Protein AF-A0A9D8PAI5-F1 (afdb_monomer_lite)

Sequence (122 aa):
MHFKNISRNNPIKYPAVERLFEKIIMRAIDINQHMIAELGRGDERVRGYEDTFYILSQFGAYSKEFAKQITPSAGLRNRLVHEYNNTRQDVIYKSVSEAMIHYVKYCDSILKFIDEYRITDV

Secondary structure (DSSP, 8-state):
--THHHHTT-TTHHHHHHHHHHHHHHHHHHHHHHHHHHHS-S-----SHHHHHHHHHHTTSS-HHHHHHHTHHHHHHHHHHHHGGGT-HHHHHHHHHHHHHHHHHHHHHHHHHHHHHHHHT-

Radius of gyration: 16.21 Å; chains: 1; bounding box: 48×26×44 Å

Structure (mmCIF, N/CA/C/O backbone):
data_AF-A0A9D8PAI5-F1
#
_entry.id   AF-A0A9D8PAI5-F1
#
loop_
_atom_site.group_PDB
_atom_site.id
_atom_site.type_symbol
_atom_site.label_atom_id
_atom_site.label_alt_id
_atom_site.label_comp_id
_atom_site.label_asym_id
_atom_site.label_entity_id
_atom_site.label_seq_id
_atom_site.pdbx_PDB_ins_code
_atom_site.Cartn_x
_atom_site.Cartn_y
_atom_site.Cartn_z
_atom_site.occupancy
_atom_site.B_iso_or_equiv
_atom_site.auth_seq_id
_atom_site.auth_comp_id
_atom_site.auth_asym_id
_atom_site.auth_atom_id
_atom_site.pdbx_PDB_model_num
ATOM 1 N N . MET A 1 1 ? -1.901 -13.818 -16.950 1.00 46.81 1 MET A N 1
ATOM 2 C CA . MET A 1 1 ? -1.273 -13.004 -18.018 1.00 46.81 1 MET A CA 1
ATOM 3 C C . MET A 1 1 ? 0.123 -12.606 -17.547 1.00 46.81 1 MET A C 1
ATOM 5 O O . MET A 1 1 ? 0.220 -11.931 -16.535 1.00 46.81 1 MET A O 1
ATOM 9 N N . HIS A 1 2 ? 1.202 -13.090 -18.173 1.00 55.19 2 HIS A N 1
ATOM 10 C CA . HIS A 1 2 ? 2.564 -12.834 -17.681 1.00 55.19 2 HIS A CA 1
ATOM 11 C C . HIS A 1 2 ? 3.051 -11.479 -18.215 1.00 55.19 2 HIS A C 1
ATOM 13 O O . HIS A 1 2 ? 3.256 -11.335 -19.420 1.00 55.19 2 HIS A O 1
ATOM 19 N N . PHE A 1 3 ? 3.199 -10.485 -17.333 1.00 56.38 3 PHE A N 1
ATOM 20 C CA . PHE A 1 3 ? 3.535 -9.094 -17.670 1.00 56.38 3 PHE A CA 1
ATOM 21 C C . PHE A 1 3 ? 4.753 -8.977 -18.608 1.00 56.38 3 PHE A C 1
ATOM 23 O O . PHE A 1 3 ? 4.730 -8.206 -19.565 1.00 56.38 3 PHE A O 1
ATOM 30 N N . LYS A 1 4 ? 5.729 -9.879 -18.437 1.00 54.47 4 LYS A N 1
ATOM 31 C CA . LYS A 1 4 ? 6.898 -10.096 -19.306 1.00 54.47 4 LYS A CA 1
ATOM 32 C C . LYS A 1 4 ? 6.582 -10.152 -20.810 1.00 54.47 4 LYS A C 1
ATOM 34 O O . LYS A 1 4 ? 7.406 -9.715 -21.602 1.00 54.47 4 LYS A O 1
ATOM 39 N N . ASN A 1 5 ? 5.429 -10.686 -21.219 1.00 54.94 5 ASN A N 1
ATOM 40 C CA . ASN A 1 5 ? 5.065 -10.821 -22.638 1.00 54.94 5 ASN A CA 1
ATOM 41 C C . ASN A 1 5 ? 4.504 -9.525 -23.244 1.00 54.94 5 ASN A C 1
ATOM 43 O O . ASN A 1 5 ? 4.504 -9.375 -24.462 1.00 54.94 5 ASN A O 1
ATOM 47 N N . ILE A 1 6 ? 4.026 -8.589 -22.419 1.00 58.16 6 ILE A N 1
ATOM 48 C CA . ILE A 1 6 ? 3.428 -7.327 -22.878 1.00 58.16 6 ILE A CA 1
ATOM 49 C C . ILE A 1 6 ? 4.506 -6.252 -23.061 1.00 58.16 6 ILE A C 1
ATOM 51 O O . ILE A 1 6 ? 4.401 -5.424 -23.963 1.00 58.16 6 ILE A O 1
ATOM 55 N N . SER A 1 7 ? 5.539 -6.274 -22.224 1.00 53.56 7 SER A N 1
ATOM 56 C CA . SER A 1 7 ? 6.497 -5.180 -22.028 1.00 53.56 7 SER A CA 1
ATOM 57 C C . SER A 1 7 ? 7.883 -5.408 -22.642 1.00 53.56 7 SER A C 1
ATOM 59 O O . SER A 1 7 ? 8.624 -4.440 -22.816 1.00 53.56 7 SER A O 1
ATOM 61 N N . ARG A 1 8 ? 8.246 -6.647 -23.010 1.00 56.62 8 ARG A N 1
ATOM 62 C CA . ARG A 1 8 ? 9.567 -6.960 -23.586 1.00 56.62 8 ARG A CA 1
ATOM 63 C C . ARG A 1 8 ? 9.826 -6.114 -24.841 1.00 56.62 8 ARG A C 1
ATOM 65 O O . ARG A 1 8 ? 9.080 -6.208 -25.811 1.00 56.62 8 ARG A O 1
ATOM 72 N N . ASN A 1 9 ? 10.890 -5.311 -24.814 1.00 56.75 9 ASN A N 1
ATOM 73 C CA . ASN A 1 9 ? 11.364 -4.471 -25.923 1.00 56.75 9 ASN A CA 1
ATOM 74 C C . ASN A 1 9 ? 10.349 -3.451 -26.483 1.00 56.75 9 ASN A C 1
ATOM 76 O O . ASN A 1 9 ? 10.492 -3.029 -27.629 1.00 56.75 9 ASN A O 1
ATOM 80 N N . ASN A 1 10 ? 9.337 -3.026 -25.710 1.00 64.19 10 ASN A N 1
ATOM 81 C CA . ASN A 1 10 ? 8.408 -1.983 -26.156 1.00 64.19 10 ASN A CA 1
ATOM 82 C C . ASN A 1 10 ? 8.668 -0.647 -25.424 1.00 64.19 10 ASN A C 1
ATOM 84 O O . ASN A 1 10 ? 8.388 -0.562 -24.225 1.00 64.19 10 ASN A O 1
ATOM 88 N N . PRO A 1 11 ? 9.132 0.406 -26.129 1.00 65.62 11 PRO A N 1
ATOM 89 C CA . PRO A 1 11 ? 9.537 1.676 -25.514 1.00 65.62 11 PRO A CA 1
ATOM 90 C C . PRO A 1 11 ? 8.376 2.474 -24.898 1.00 65.62 11 PRO A C 1
ATOM 92 O O . PRO A 1 11 ? 8.615 3.436 -24.180 1.00 65.62 11 PRO A O 1
ATOM 95 N N . ILE A 1 12 ? 7.122 2.084 -25.155 1.00 73.56 12 ILE A N 1
ATOM 96 C CA . ILE A 1 12 ? 5.921 2.778 -24.668 1.00 73.56 12 ILE A CA 1
ATOM 97 C C . ILE A 1 12 ? 5.275 2.011 -23.511 1.00 73.56 12 ILE A C 1
ATOM 99 O O . ILE A 1 12 ? 4.894 2.595 -22.499 1.00 73.56 12 ILE A O 1
ATOM 103 N N . LYS A 1 13 ? 5.140 0.686 -23.643 1.00 73.62 13 LYS A N 1
ATOM 104 C CA . LYS A 1 13 ? 4.351 -0.125 -22.700 1.00 73.62 13 LYS A CA 1
ATOM 105 C C . LYS A 1 13 ? 4.978 -0.214 -21.313 1.00 73.62 13 LYS A C 1
ATOM 107 O O . LYS A 1 13 ? 4.253 -0.249 -20.326 1.00 73.62 13 LYS A O 1
ATOM 112 N N . TYR A 1 14 ? 6.303 -0.264 -21.240 1.00 72.19 14 TYR A N 1
ATOM 113 C CA . TYR A 1 14 ? 7.007 -0.395 -19.972 1.00 72.19 14 TYR A CA 1
ATOM 114 C C . TYR A 1 14 ? 6.905 0.887 -19.113 1.00 72.19 14 TYR A C 1
ATOM 116 O O . TYR A 1 14 ? 6.344 0.794 -18.018 1.00 72.19 14 TYR A O 1
ATOM 124 N N . PRO A 1 15 ? 7.268 2.089 -19.617 1.00 75.06 15 PRO A N 1
ATOM 125 C CA . PRO A 1 15 ? 7.074 3.338 -18.870 1.00 75.06 15 PRO A CA 1
ATOM 126 C C . PRO A 1 15 ? 5.608 3.620 -18.527 1.00 75.06 15 PRO A C 1
ATOM 128 O O . PRO A 1 15 ? 5.302 4.166 -17.468 1.00 75.06 15 PRO A O 1
ATOM 131 N N . ALA A 1 16 ? 4.676 3.229 -19.406 1.00 81.25 16 ALA A N 1
ATOM 132 C CA . ALA A 1 16 ? 3.251 3.369 -19.131 1.00 81.25 16 ALA A CA 1
ATOM 133 C C . ALA A 1 16 ? 2.834 2.572 -17.889 1.00 81.25 16 ALA A C 1
ATOM 135 O O . ALA A 1 16 ? 2.084 3.082 -17.060 1.00 81.25 16 ALA A O 1
ATOM 136 N N . VAL A 1 17 ? 3.333 1.345 -17.729 1.00 78.56 17 VAL A N 1
ATOM 137 C CA . VAL A 1 17 ? 2.998 0.521 -16.564 1.00 78.56 17 VAL A CA 1
ATOM 138 C C . VAL A 1 17 ? 3.649 1.059 -15.303 1.00 78.56 17 VAL A C 1
ATOM 140 O O . VAL A 1 17 ? 2.966 1.141 -14.289 1.00 78.56 17 VAL A O 1
ATOM 143 N N . GLU A 1 18 ? 4.912 1.484 -15.355 1.00 77.31 18 GLU A N 1
ATOM 144 C CA . GLU A 1 18 ? 5.556 2.140 -14.210 1.00 77.31 18 GLU A CA 1
ATOM 145 C C . GLU A 1 18 ? 4.748 3.357 -13.750 1.00 77.31 18 GLU A C 1
ATOM 147 O O . GLU A 1 18 ? 4.434 3.489 -12.567 1.00 77.31 18 GLU A O 1
ATOM 152 N N . ARG A 1 19 ? 4.313 4.200 -14.695 1.00 83.12 19 ARG A N 1
ATOM 153 C CA . ARG A 1 19 ? 3.509 5.386 -14.392 1.00 83.12 19 ARG A CA 1
ATOM 154 C C . ARG A 1 19 ? 2.126 5.045 -13.843 1.00 83.12 19 ARG A C 1
ATOM 156 O O . ARG A 1 19 ? 1.631 5.742 -12.959 1.00 83.12 19 ARG A O 1
ATOM 163 N N . LEU A 1 20 ? 1.474 4.011 -14.370 1.00 85.50 20 LEU A N 1
ATOM 164 C CA . LEU A 1 20 ? 0.195 3.533 -13.839 1.00 85.50 20 LEU A CA 1
ATOM 165 C C . LEU A 1 20 ? 0.365 2.977 -12.425 1.00 85.50 20 LEU A C 1
ATOM 167 O O . LEU A 1 20 ? -0.456 3.263 -11.559 1.00 85.50 20 LEU A O 1
ATOM 171 N N . PHE A 1 21 ? 1.446 2.242 -12.180 1.00 84.06 21 PHE A N 1
ATOM 172 C CA . PHE A 1 21 ? 1.728 1.653 -10.882 1.00 84.06 21 PHE A CA 1
ATOM 173 C C . PHE A 1 21 ? 2.033 2.721 -9.826 1.00 84.06 21 PHE A C 1
ATOM 175 O O . PHE A 1 21 ? 1.456 2.698 -8.742 1.00 84.06 21 PHE A O 1
ATOM 182 N N . GLU A 1 22 ? 2.839 3.728 -10.175 1.00 85.44 22 GLU A N 1
ATOM 183 C CA . GLU A 1 22 ? 3.059 4.913 -9.340 1.00 85.44 22 GLU A CA 1
ATOM 184 C C . GLU A 1 22 ? 1.732 5.597 -8.978 1.00 85.44 22 GLU A C 1
ATOM 186 O O . GLU A 1 22 ? 1.501 5.917 -7.813 1.00 85.44 22 GLU A O 1
ATOM 191 N N . LYS A 1 23 ? 0.830 5.780 -9.953 1.00 90.06 23 LYS A N 1
ATOM 192 C CA . LYS A 1 23 ? -0.490 6.372 -9.700 1.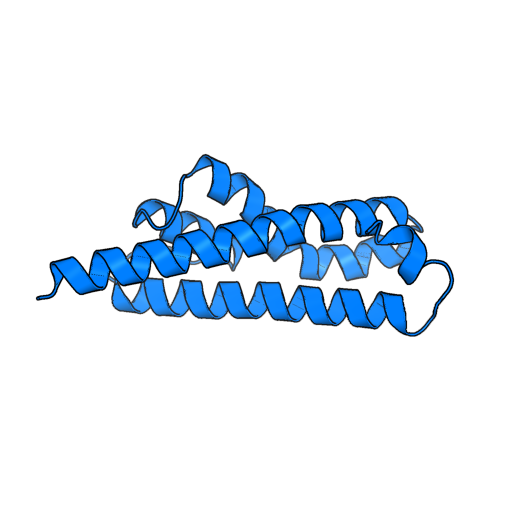00 90.06 23 LYS A CA 1
ATOM 193 C C . LYS A 1 23 ? -1.327 5.536 -8.733 1.00 90.06 23 LYS A C 1
ATOM 195 O O . LYS A 1 23 ? -1.958 6.116 -7.858 1.00 90.06 23 LYS A O 1
ATOM 200 N N . ILE A 1 24 ? -1.337 4.209 -8.875 1.00 91.81 24 ILE A N 1
ATOM 201 C CA . ILE A 1 24 ? -2.067 3.307 -7.968 1.00 91.81 24 ILE A CA 1
ATOM 202 C C . ILE A 1 24 ? -1.546 3.463 -6.535 1.00 91.81 24 ILE A C 1
ATOM 204 O O . ILE A 1 24 ? -2.339 3.689 -5.623 1.00 91.81 24 ILE A O 1
ATOM 208 N N . ILE A 1 25 ? -0.221 3.426 -6.355 1.00 90.62 25 ILE A N 1
ATOM 209 C CA . ILE A 1 25 ? 0.419 3.600 -5.045 1.00 90.62 25 ILE A CA 1
ATOM 210 C C . ILE A 1 25 ? 0.040 4.951 -4.428 1.00 90.62 25 ILE A C 1
ATOM 212 O O . ILE A 1 25 ? -0.382 5.006 -3.276 1.00 90.62 25 ILE A O 1
ATOM 216 N N . MET A 1 26 ? 0.153 6.040 -5.197 1.00 92.06 26 MET A N 1
ATOM 217 C CA . MET A 1 26 ? -0.186 7.379 -4.709 1.00 92.06 26 MET A CA 1
ATOM 218 C C . MET A 1 26 ? -1.654 7.487 -4.295 1.00 92.06 26 MET A C 1
ATOM 220 O O . MET A 1 26 ? -1.944 8.069 -3.258 1.00 92.06 26 MET A O 1
ATOM 224 N N . ARG A 1 27 ? -2.579 6.880 -5.048 1.00 95.69 27 ARG A N 1
ATOM 225 C CA . ARG A 1 27 ? -4.000 6.889 -4.675 1.00 95.69 27 ARG A CA 1
ATOM 226 C C . ARG A 1 27 ? -4.291 6.103 -3.409 1.00 95.69 27 ARG A C 1
ATOM 228 O O . ARG A 1 27 ? -5.098 6.562 -2.612 1.00 95.69 27 ARG A O 1
ATOM 235 N N . ALA A 1 28 ? -3.629 4.972 -3.192 1.00 96.06 28 ALA A N 1
ATOM 236 C CA . ALA A 1 28 ? -3.760 4.260 -1.927 1.00 96.06 28 ALA A CA 1
ATOM 237 C C . ALA A 1 28 ? -3.220 5.086 -0.752 1.0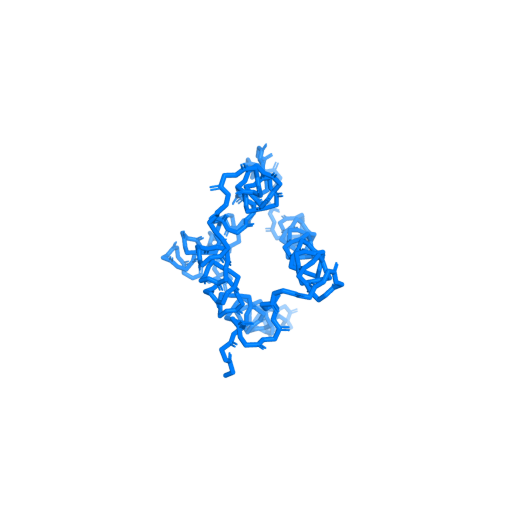0 96.06 28 ALA A C 1
ATOM 239 O O . ALA A 1 28 ? -3.848 5.126 0.297 1.00 96.06 28 ALA A O 1
ATOM 240 N N . ILE A 1 29 ? -2.107 5.803 -0.930 1.00 95.38 29 ILE A N 1
ATOM 241 C CA . ILE A 1 29 ? -1.583 6.713 0.099 1.00 95.38 29 ILE A CA 1
ATOM 242 C C . ILE A 1 29 ? -2.586 7.835 0.398 1.00 95.38 29 ILE A C 1
ATOM 244 O O . ILE A 1 29 ? -2.858 8.079 1.571 1.00 95.38 29 ILE A O 1
ATOM 248 N N . ASP A 1 30 ? -3.159 8.472 -0.629 1.00 96.06 30 ASP A N 1
ATOM 249 C CA . ASP A 1 30 ? -4.181 9.517 -0.463 1.00 96.06 30 ASP A CA 1
ATOM 250 C C . ASP A 1 30 ? -5.387 8.985 0.341 1.00 96.06 30 ASP A C 1
ATOM 252 O O . ASP A 1 30 ? -5.840 9.626 1.290 1.00 96.06 30 ASP A O 1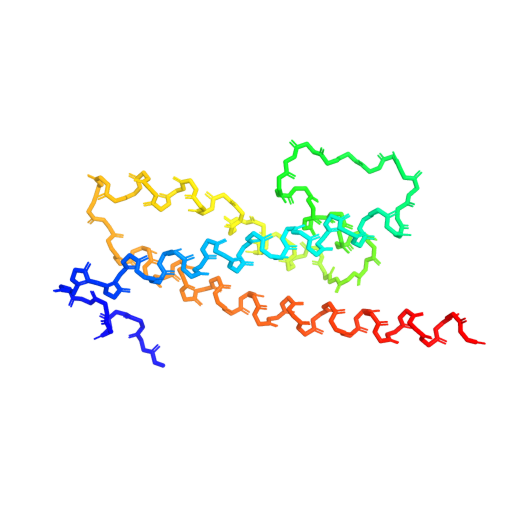
ATOM 256 N N . ILE A 1 31 ? -5.877 7.785 -0.004 1.00 97.12 31 ILE A N 1
ATOM 257 C CA . ILE A 1 31 ? -6.973 7.108 0.710 1.00 97.12 31 ILE A CA 1
ATOM 258 C C . ILE A 1 31 ? -6.583 6.848 2.165 1.00 97.12 31 ILE A C 1
ATOM 260 O O . ILE A 1 31 ? -7.342 7.196 3.068 1.00 97.12 31 ILE A O 1
ATOM 264 N N . ASN A 1 32 ? -5.396 6.285 2.407 1.00 96.75 32 ASN A N 1
ATOM 265 C CA . ASN A 1 32 ? -4.926 5.996 3.757 1.00 96.75 32 ASN A CA 1
ATOM 266 C C . ASN A 1 32 ? -4.849 7.27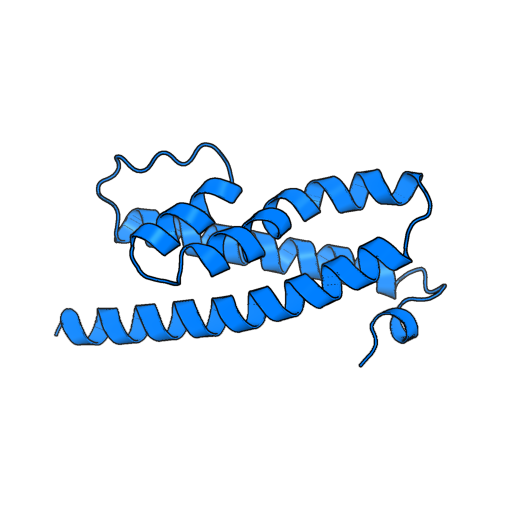1 4.597 1.00 96.75 32 ASN A C 1
ATOM 268 O O . ASN A 1 32 ? -5.304 7.278 5.732 1.00 96.75 32 ASN A O 1
ATOM 272 N N . GLN A 1 33 ? -4.283 8.350 4.052 1.00 95.75 33 GLN A N 1
ATOM 273 C CA . GLN A 1 33 ? -4.165 9.626 4.756 1.00 95.75 33 GLN A CA 1
ATOM 274 C C . GLN A 1 33 ? -5.530 10.210 5.102 1.00 95.75 33 GLN A C 1
ATOM 276 O O . GLN A 1 33 ? -5.717 10.671 6.225 1.00 95.75 33 GLN A O 1
ATOM 281 N N . HIS A 1 34 ? -6.482 10.158 4.169 1.00 95.44 34 HIS A N 1
ATOM 282 C CA . HIS A 1 34 ? -7.836 10.623 4.433 1.00 95.44 34 HIS A CA 1
ATOM 283 C C . HIS A 1 34 ? -8.505 9.794 5.534 1.00 95.44 34 HIS A C 1
ATOM 285 O O . HIS A 1 34 ? -8.967 10.357 6.516 1.00 95.44 34 HIS A O 1
ATOM 291 N N . MET A 1 35 ? -8.465 8.463 5.438 1.00 95.06 35 MET A N 1
ATOM 292 C CA . MET A 1 35 ? -9.004 7.580 6.477 1.00 95.06 35 MET A CA 1
ATOM 293 C C . MET A 1 35 ? -8.340 7.807 7.839 1.00 95.06 35 MET A C 1
ATOM 295 O O . MET A 1 35 ? -9.018 7.775 8.857 1.00 95.06 35 MET A O 1
ATOM 299 N N . ILE A 1 36 ? -7.028 8.059 7.878 1.00 95.69 36 ILE A N 1
ATOM 300 C CA . ILE A 1 36 ? -6.324 8.366 9.127 1.00 95.69 36 ILE A CA 1
ATOM 301 C C . ILE A 1 36 ? -6.798 9.684 9.728 1.00 95.69 36 ILE A C 1
ATOM 303 O O . ILE A 1 36 ? -6.970 9.758 10.939 1.00 95.69 36 ILE A O 1
ATOM 307 N N . ALA A 1 37 ? -7.037 10.703 8.904 1.00 94.12 37 ALA A N 1
ATOM 308 C CA . ALA A 1 37 ? -7.564 11.976 9.378 1.00 94.12 37 ALA A CA 1
ATOM 309 C C . ALA A 1 37 ? -8.990 11.851 9.944 1.00 94.12 37 ALA A C 1
ATOM 311 O O . ALA A 1 37 ? -9.305 12.531 10.914 1.00 94.12 37 ALA A O 1
ATOM 312 N N . GLU A 1 38 ? -9.826 10.983 9.366 1.00 92.62 38 GLU A N 1
ATOM 313 C CA . GLU A 1 38 ? -11.214 10.778 9.810 1.00 92.62 38 GLU A CA 1
ATOM 314 C C . GLU A 1 38 ? -11.328 9.867 11.045 1.00 92.62 38 GLU A C 1
ATOM 316 O O . GLU A 1 38 ? -12.141 10.115 11.930 1.00 92.62 38 GLU A O 1
ATOM 321 N N . LEU A 1 39 ? -10.530 8.797 11.109 1.00 91.12 39 LEU A N 1
ATOM 322 C CA . LEU A 1 39 ? -10.635 7.759 12.148 1.00 91.12 39 LEU A CA 1
ATOM 323 C C . LEU A 1 39 ? -9.688 7.988 13.330 1.00 91.12 39 LEU A C 1
ATOM 325 O O . LEU A 1 39 ? -9.885 7.427 14.412 1.00 91.12 39 LEU A O 1
ATOM 329 N N . GLY A 1 40 ? -8.610 8.732 13.096 1.00 89.81 40 GLY A N 1
ATOM 330 C CA . GLY A 1 40 ? -7.534 8.922 14.050 1.00 89.81 40 GLY A CA 1
ATOM 331 C C . GLY A 1 40 ? -7.854 9.929 15.147 1.00 89.81 40 GLY A C 1
ATOM 332 O O . GLY A 1 40 ? -8.842 10.662 15.110 1.00 89.81 40 GLY A O 1
ATOM 333 N N . ARG A 1 41 ? -6.977 9.984 16.150 1.00 88.75 41 ARG A N 1
ATOM 334 C CA . ARG A 1 41 ? -7.053 10.968 17.247 1.00 88.75 41 ARG A CA 1
ATOM 335 C C . ARG A 1 41 ? -6.105 12.150 17.048 1.00 88.75 41 ARG A C 1
ATOM 337 O O . ARG A 1 41 ? -6.091 13.062 17.875 1.00 88.75 41 ARG A O 1
ATOM 344 N N . GLY A 1 42 ? -5.325 12.140 15.966 1.00 85.50 42 GLY A N 1
ATOM 345 C CA . GLY A 1 42 ? -4.344 13.169 15.631 1.00 85.50 42 GLY A CA 1
ATOM 346 C C . GLY A 1 42 ? -2.970 12.944 16.269 1.00 85.50 42 GLY A C 1
ATOM 347 O O . GLY A 1 42 ? -2.093 13.798 16.136 1.00 85.50 42 GLY A O 1
ATOM 348 N N . ASP A 1 43 ? -2.762 11.820 16.958 1.00 89.69 43 ASP A N 1
ATOM 349 C CA . ASP A 1 43 ? -1.480 11.414 17.543 1.00 89.69 43 ASP A CA 1
ATOM 350 C C . ASP A 1 43 ? -0.740 10.357 16.699 1.00 89.69 43 ASP A C 1
ATOM 352 O O . ASP A 1 43 ? 0.402 9.988 17.008 1.00 89.69 43 ASP A O 1
ATOM 356 N N . GLU A 1 44 ? -1.348 9.911 15.596 1.00 92.69 44 GLU A N 1
ATOM 357 C CA . GLU A 1 44 ? -0.757 8.983 14.644 1.00 92.69 44 GLU A CA 1
ATOM 358 C C . GLU A 1 44 ? 0.511 9.575 14.010 1.00 92.69 44 GLU A C 1
ATOM 360 O O . GLU A 1 44 ? 0.520 10.624 13.363 1.00 92.69 44 GLU A O 1
ATOM 365 N N . ARG A 1 45 ? 1.633 8.868 14.165 1.00 88.38 45 ARG A N 1
ATOM 366 C CA . ARG A 1 45 ? 2.936 9.329 13.673 1.00 88.38 45 ARG A CA 1
ATOM 367 C C . ARG A 1 45 ? 3.148 8.945 12.210 1.00 88.38 45 ARG A C 1
ATOM 369 O O . ARG A 1 45 ? 3.822 7.960 11.929 1.00 88.38 45 ARG A O 1
ATOM 376 N N . VAL A 1 46 ? 2.638 9.759 11.290 1.00 89.12 46 VAL A N 1
ATOM 377 C CA . VAL A 1 46 ? 2.927 9.636 9.850 1.00 89.12 46 VAL A CA 1
ATOM 378 C C . VAL A 1 46 ? 4.227 10.380 9.523 1.00 89.12 46 VAL A C 1
ATOM 380 O O . VAL A 1 46 ? 4.242 11.604 9.416 1.00 89.12 46 VAL A O 1
ATOM 383 N N . ARG A 1 47 ? 5.344 9.658 9.385 1.00 89.06 47 ARG A N 1
ATOM 384 C CA . ARG A 1 47 ? 6.662 10.217 9.011 1.00 89.06 47 ARG A CA 1
ATOM 385 C C . ARG A 1 47 ? 6.982 10.002 7.534 1.00 89.06 47 ARG A C 1
ATOM 387 O O . ARG A 1 47 ? 7.775 10.746 6.963 1.00 89.06 47 ARG A O 1
ATOM 394 N N . GLY A 1 48 ? 6.363 9.001 6.919 1.00 89.88 48 GLY A N 1
ATOM 395 C CA . GLY A 1 48 ? 6.450 8.720 5.496 1.00 89.88 48 GLY A CA 1
ATOM 396 C C . GLY A 1 48 ? 5.236 7.956 4.979 1.00 89.88 48 GLY A C 1
ATOM 397 O O . GLY A 1 48 ? 4.350 7.553 5.729 1.00 89.88 48 GLY A O 1
ATOM 398 N N . TYR A 1 49 ? 5.206 7.733 3.666 1.00 91.75 49 TYR A N 1
ATOM 399 C CA . TYR A 1 49 ? 4.101 7.033 3.007 1.00 91.75 49 TYR A CA 1
ATOM 400 C C . TYR A 1 49 ? 3.905 5.600 3.508 1.00 91.75 49 TYR A C 1
ATOM 402 O O . TYR A 1 49 ? 2.774 5.131 3.597 1.00 91.75 49 TYR A O 1
ATOM 410 N N . GLU A 1 50 ? 4.992 4.928 3.882 1.00 92.44 50 GLU A N 1
ATOM 411 C CA . GLU A 1 50 ? 4.963 3.577 4.443 1.00 92.44 50 GLU A CA 1
ATOM 412 C C . GLU A 1 50 ? 4.152 3.492 5.743 1.00 92.44 50 GLU A C 1
ATOM 414 O O . GLU A 1 50 ? 3.411 2.527 5.939 1.00 92.44 50 GLU A O 1
ATOM 419 N N . ASP A 1 51 ? 4.227 4.522 6.592 1.00 94.88 51 ASP A N 1
ATOM 420 C CA . ASP A 1 51 ? 3.529 4.547 7.881 1.00 94.88 51 ASP A CA 1
ATOM 421 C C . ASP A 1 51 ? 2.012 4.499 7.700 1.00 94.88 51 ASP A C 1
ATOM 423 O O . ASP A 1 51 ? 1.313 3.867 8.491 1.00 94.88 51 ASP A O 1
ATOM 427 N N . THR A 1 52 ? 1.500 5.095 6.617 1.00 96.31 52 THR A N 1
ATOM 428 C CA . THR A 1 52 ? 0.057 5.144 6.341 1.00 96.31 52 THR A CA 1
ATOM 429 C C . THR A 1 52 ? -0.554 3.744 6.220 1.00 96.31 52 THR A C 1
ATOM 431 O O . THR A 1 52 ? -1.656 3.503 6.709 1.00 96.31 52 THR A O 1
ATOM 434 N N . PHE A 1 53 ? 0.186 2.785 5.652 1.00 96.88 53 PHE A N 1
ATOM 435 C CA . PHE A 1 53 ? -0.283 1.408 5.517 1.00 96.88 53 PHE A CA 1
ATOM 436 C C . PHE A 1 53 ? -0.292 0.664 6.852 1.00 96.88 53 PHE A C 1
ATOM 438 O O . PHE A 1 53 ? -1.186 -0.151 7.092 1.00 96.88 53 PHE A O 1
ATOM 445 N N . TYR A 1 54 ? 0.686 0.927 7.721 1.00 97.44 54 TYR A N 1
ATOM 446 C CA . TYR A 1 54 ? 0.737 0.317 9.048 1.00 97.44 54 TYR A CA 1
ATOM 447 C C . TYR A 1 54 ? -0.349 0.868 9.967 1.00 97.44 54 TYR A C 1
ATOM 449 O O . TYR A 1 54 ? -0.984 0.084 10.669 1.00 97.44 54 TYR A O 1
ATOM 457 N N . ILE A 1 55 ? -0.603 2.177 9.924 1.00 97.12 55 ILE A N 1
ATOM 458 C CA . ILE A 1 55 ? -1.635 2.820 10.744 1.00 97.12 55 ILE A CA 1
ATOM 459 C C . ILE A 1 55 ? -3.024 2.290 10.377 1.00 97.12 55 ILE A C 1
ATOM 461 O O . ILE A 1 55 ? -3.769 1.881 11.262 1.00 97.12 55 ILE A O 1
ATOM 465 N N . LEU A 1 56 ? -3.352 2.162 9.087 1.00 96.81 56 LEU A N 1
ATOM 466 C CA . LEU A 1 56 ? -4.623 1.547 8.684 1.00 96.81 56 LEU A CA 1
ATOM 467 C C . LEU A 1 56 ? -4.802 0.113 9.199 1.00 96.81 56 LEU A C 1
ATOM 469 O O . LEU A 1 56 ? -5.910 -0.295 9.544 1.00 96.81 56 LEU A O 1
ATOM 473 N N . SER A 1 57 ? -3.717 -0.656 9.302 1.00 97.62 57 SER A N 1
ATOM 474 C CA . SER A 1 57 ? -3.780 -1.981 9.920 1.00 97.62 57 SER A CA 1
ATOM 475 C C . SER A 1 57 ? -4.074 -1.911 11.421 1.00 97.62 57 SER A C 1
ATOM 477 O O . SER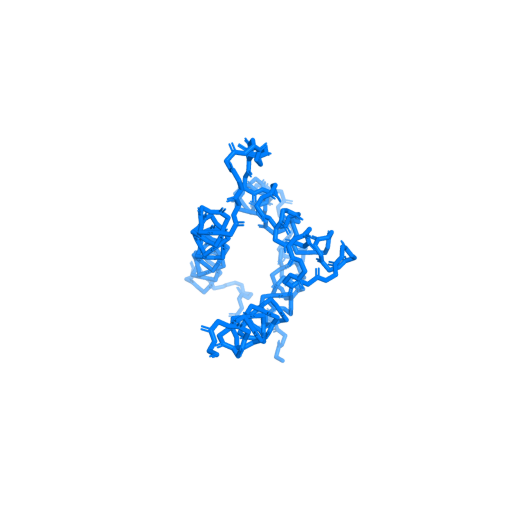 A 1 57 ? -4.752 -2.790 11.950 1.00 97.62 57 SER A O 1
ATOM 479 N N . GLN A 1 58 ? -3.606 -0.869 12.115 1.00 96.12 58 GLN A N 1
ATOM 480 C CA . GLN A 1 58 ? -3.934 -0.640 13.526 1.00 96.12 58 GLN A CA 1
ATOM 481 C C . GLN A 1 58 ? -5.410 -0.285 13.721 1.00 96.12 58 GLN A C 1
ATOM 483 O O . GLN A 1 58 ? -5.985 -0.686 14.728 1.00 96.12 58 GLN A O 1
ATOM 488 N N . PHE A 1 59 ? -6.028 0.382 12.744 1.00 94.69 59 PHE A N 1
ATOM 489 C CA . PHE A 1 59 ? -7.474 0.620 12.717 1.00 94.69 59 PHE A CA 1
ATOM 490 C C . PHE A 1 59 ? -8.296 -0.604 12.307 1.00 94.69 59 PHE A C 1
ATOM 492 O O . PHE A 1 59 ? -9.516 -0.562 12.368 1.00 94.69 59 PHE A O 1
ATOM 499 N N . GLY A 1 60 ? -7.648 -1.709 11.931 1.00 95.75 60 GLY A N 1
ATOM 500 C CA . GLY A 1 60 ? -8.330 -2.953 11.585 1.00 95.75 60 GLY A CA 1
ATOM 501 C C . GLY A 1 60 ? -8.746 -3.064 10.119 1.00 95.75 60 GLY A C 1
ATOM 502 O O . GLY A 1 60 ? -9.387 -4.049 9.767 1.00 95.75 60 GLY A O 1
ATOM 503 N N . ALA A 1 61 ? -8.328 -2.139 9.246 1.00 96.81 61 ALA A N 1
ATOM 504 C CA . ALA A 1 61 ? -8.649 -2.206 7.817 1.00 96.81 61 ALA A CA 1
ATOM 505 C C . ALA A 1 61 ? -8.121 -3.489 7.151 1.00 96.81 61 ALA A C 1
ATOM 507 O O . ALA A 1 61 ? -8.713 -4.002 6.207 1.00 96.81 61 ALA A O 1
ATOM 508 N N . TYR A 1 62 ? -6.999 -4.020 7.643 1.00 97.88 62 TYR A N 1
ATOM 509 C CA . TYR A 1 62 ? -6.432 -5.307 7.242 1.00 97.88 62 TYR A CA 1
ATOM 510 C C . TYR A 1 62 ? -5.368 -5.781 8.244 1.00 97.88 62 TYR A C 1
ATOM 512 O O . TYR A 1 62 ? -4.922 -5.038 9.123 1.00 97.88 62 TYR A O 1
ATOM 520 N N . SER A 1 63 ? -4.923 -7.035 8.108 1.00 97.94 63 SER A N 1
ATOM 521 C CA . SER A 1 63 ? -3.961 -7.641 9.038 1.00 97.94 63 SER A CA 1
ATOM 522 C C . SER A 1 63 ? -2.562 -7.012 8.963 1.00 97.94 63 SER A C 1
ATOM 524 O O . SER A 1 63 ? -2.130 -6.511 7.919 1.00 97.94 63 SER A O 1
ATOM 526 N N . LYS A 1 64 ? -1.810 -7.101 10.066 1.00 97.38 64 LYS A N 1
ATOM 527 C CA . LYS A 1 64 ? -0.432 -6.586 10.159 1.00 97.38 64 LYS A CA 1
ATOM 528 C C . LYS A 1 64 ? 0.514 -7.302 9.197 1.00 97.38 64 LYS A C 1
ATOM 530 O O . LYS A 1 64 ? 1.465 -6.709 8.693 1.00 97.38 64 LYS A O 1
ATOM 535 N N . GLU A 1 65 ? 0.263 -8.580 8.937 1.00 97.56 65 GLU A N 1
ATOM 536 C CA . GLU A 1 65 ? 1.012 -9.396 7.982 1.00 97.56 65 GLU A CA 1
ATOM 537 C C . GLU A 1 65 ? 0.823 -8.856 6.569 1.00 97.56 65 GLU A C 1
ATOM 539 O O . GLU A 1 65 ? 1.796 -8.724 5.830 1.00 97.56 65 GLU A O 1
ATOM 544 N N . PHE A 1 66 ? -0.409 -8.488 6.211 1.00 97.38 66 PHE A N 1
ATOM 545 C CA . PHE A 1 66 ? -0.677 -7.873 4.920 1.00 97.38 66 PHE A CA 1
ATOM 546 C C . PHE A 1 66 ? -0.083 -6.464 4.818 1.00 97.38 66 PHE A C 1
ATOM 548 O O . PHE A 1 66 ? 0.504 -6.140 3.788 1.00 97.38 66 PHE A O 1
ATOM 555 N N . ALA A 1 67 ? -0.124 -5.667 5.892 1.00 97.19 67 ALA A N 1
ATOM 556 C CA . ALA A 1 67 ? 0.543 -4.364 5.928 1.00 97.19 67 ALA A CA 1
ATOM 557 C C . ALA A 1 67 ? 2.034 -4.490 5.556 1.00 97.19 67 ALA A C 1
ATOM 559 O O . ALA A 1 67 ? 2.509 -3.821 4.644 1.00 97.19 67 ALA A O 1
ATOM 560 N N . LYS A 1 68 ? 2.752 -5.451 6.156 1.00 94.75 68 LYS A N 1
ATOM 561 C CA . LYS A 1 68 ? 4.163 -5.734 5.822 1.00 94.75 68 LYS A CA 1
ATOM 562 C C . LYS A 1 68 ? 4.385 -6.126 4.353 1.00 94.75 68 LYS A C 1
ATOM 564 O O . LYS A 1 68 ? 5.469 -5.887 3.829 1.00 94.75 68 LYS A O 1
ATOM 569 N N . GLN A 1 69 ? 3.397 -6.740 3.698 1.00 93.44 69 GLN A N 1
ATOM 570 C CA . GLN A 1 69 ? 3.477 -7.147 2.290 1.00 93.44 69 GLN A CA 1
ATOM 571 C C . GLN A 1 69 ? 3.244 -5.979 1.325 1.00 93.44 69 GLN A C 1
ATOM 573 O O . GLN A 1 69 ? 3.924 -5.890 0.302 1.00 93.44 69 GLN A O 1
ATOM 578 N N . ILE A 1 70 ? 2.297 -5.086 1.630 1.00 93.75 70 ILE A N 1
ATOM 579 C CA . ILE A 1 70 ? 1.952 -3.962 0.750 1.00 93.75 70 ILE A CA 1
ATOM 580 C C . ILE A 1 70 ? 2.870 -2.752 0.940 1.00 93.75 70 ILE A C 1
ATOM 582 O O . ILE A 1 70 ? 3.191 -2.087 -0.045 1.00 93.75 70 ILE A O 1
ATOM 586 N N . THR A 1 71 ? 3.359 -2.497 2.157 1.00 92.69 71 THR A N 1
ATOM 587 C CA . THR A 1 71 ? 4.201 -1.333 2.474 1.00 92.69 71 THR A CA 1
ATOM 588 C C . THR A 1 71 ? 5.411 -1.158 1.544 1.00 92.69 71 THR A C 1
ATOM 590 O O . THR A 1 71 ? 5.621 -0.036 1.078 1.00 92.69 71 THR A O 1
ATOM 593 N N . PRO A 1 72 ? 6.176 -2.209 1.171 1.00 88.31 72 PRO A N 1
ATOM 594 C CA . PRO A 1 72 ? 7.302 -2.067 0.244 1.00 88.31 72 PRO A CA 1
ATOM 595 C C . PRO A 1 72 ? 6.938 -1.439 -1.111 1.00 88.31 72 PRO A C 1
ATOM 597 O O . PRO A 1 72 ? 7.812 -0.890 -1.783 1.00 88.31 72 PRO A O 1
ATOM 600 N N . SER A 1 73 ? 5.662 -1.484 -1.520 1.00 86.56 73 SER A N 1
ATOM 601 C CA . SER A 1 73 ? 5.200 -0.831 -2.750 1.00 86.56 73 SER A CA 1
ATOM 602 C C . SER A 1 73 ? 5.300 0.700 -2.691 1.00 86.56 73 SER A C 1
ATOM 604 O O . SER A 1 73 ? 5.555 1.319 -3.721 1.00 86.56 73 SER A O 1
ATOM 606 N N . ALA A 1 74 ? 5.207 1.315 -1.506 1.00 85.44 74 ALA A N 1
ATOM 607 C CA . ALA A 1 74 ? 5.359 2.761 -1.332 1.00 85.44 74 ALA A CA 1
ATOM 608 C C . ALA A 1 74 ? 6.785 3.238 -1.671 1.00 85.44 74 ALA A C 1
ATOM 610 O O . ALA A 1 74 ? 6.965 4.281 -2.300 1.00 85.44 74 ALA A O 1
ATOM 611 N N . GLY A 1 75 ? 7.799 2.435 -1.329 1.00 77.25 75 GLY A N 1
ATOM 612 C CA . GLY A 1 75 ? 9.197 2.674 -1.702 1.00 77.25 75 GLY A CA 1
ATOM 613 C C . GLY A 1 75 ? 9.526 2.319 -3.158 1.00 77.25 75 GLY A C 1
ATOM 614 O O . GLY A 1 75 ? 10.550 2.760 -3.690 1.00 77.25 75 GLY A O 1
ATOM 615 N N . LEU A 1 76 ? 8.656 1.557 -3.836 1.00 70.88 76 LEU A N 1
ATOM 616 C CA . LEU A 1 76 ? 8.875 1.104 -5.212 1.00 70.88 76 LEU A CA 1
ATOM 617 C C . LEU A 1 76 ? 8.928 2.276 -6.201 1.00 70.88 76 LEU A C 1
ATOM 619 O O . LEU A 1 76 ? 9.694 2.216 -7.157 1.00 70.88 76 LEU A O 1
ATOM 623 N N . ARG A 1 77 ? 8.208 3.376 -5.931 1.00 64.06 77 ARG A N 1
ATOM 624 C CA . ARG A 1 77 ? 8.263 4.613 -6.732 1.00 64.06 77 ARG A CA 1
ATOM 625 C C . ARG A 1 77 ? 9.699 5.107 -6.945 1.00 64.06 77 ARG A C 1
ATOM 627 O O . ARG A 1 77 ? 10.061 5.474 -8.057 1.00 64.06 77 ARG A O 1
ATOM 634 N N . ASN A 1 78 ? 10.521 5.080 -5.895 1.00 64.44 78 ASN A N 1
ATOM 635 C CA . ASN A 1 78 ? 11.918 5.521 -5.962 1.00 64.44 78 ASN A CA 1
ATOM 636 C C . ASN A 1 78 ? 12.835 4.413 -6.499 1.00 64.44 78 ASN A C 1
ATOM 638 O O . ASN A 1 78 ? 13.834 4.684 -7.162 1.00 64.44 78 ASN A O 1
ATOM 642 N N . ARG A 1 79 ? 12.488 3.151 -6.228 1.00 65.75 79 ARG A N 1
ATOM 643 C CA . ARG A 1 79 ? 13.291 1.988 -6.616 1.00 65.75 79 ARG A CA 1
ATOM 644 C C . ARG A 1 79 ? 13.205 1.684 -8.119 1.00 65.75 79 ARG A C 1
ATOM 646 O O . ARG A 1 79 ? 14.226 1.336 -8.699 1.00 65.75 79 ARG A O 1
ATOM 653 N N . LEU A 1 80 ? 12.056 1.919 -8.764 1.00 63.12 80 LEU A N 1
ATOM 654 C CA . LEU A 1 80 ? 11.880 1.776 -10.221 1.00 63.12 80 LEU A CA 1
ATOM 655 C C . LEU A 1 80 ? 12.821 2.698 -11.017 1.00 63.12 80 LEU A C 1
ATOM 657 O O . LEU A 1 80 ? 13.439 2.262 -11.984 1.00 63.12 80 LEU A O 1
ATOM 661 N N . VAL A 1 81 ? 13.005 3.944 -10.562 1.00 56.75 81 VAL A N 1
ATOM 662 C CA . VAL A 1 81 ? 13.902 4.921 -11.208 1.00 56.75 81 VAL A CA 1
ATOM 663 C C . VAL A 1 81 ? 15.374 4.509 -11.077 1.00 56.75 81 VAL A C 1
ATOM 665 O O . VAL A 1 81 ? 16.145 4.657 -12.022 1.00 56.75 81 VAL A O 1
ATOM 668 N N . HIS A 1 82 ? 15.776 3.963 -9.924 1.00 58.09 82 HIS A N 1
ATOM 669 C CA . HIS A 1 82 ? 17.165 3.563 -9.678 1.00 58.09 82 HIS A CA 1
ATOM 670 C C . HIS A 1 82 ? 17.532 2.191 -10.271 1.00 58.09 82 HIS A C 1
ATOM 672 O O . HIS A 1 82 ? 18.649 2.024 -10.760 1.00 58.09 82 HIS A O 1
ATOM 678 N N . GLU A 1 83 ? 16.620 1.213 -10.269 1.00 53.88 83 GLU A N 1
ATOM 679 C CA . GLU A 1 83 ? 16.864 -0.125 -10.835 1.00 53.88 83 GLU A CA 1
ATOM 680 C C . GLU A 1 83 ? 16.908 -0.129 -12.373 1.00 53.88 83 GLU A C 1
ATOM 682 O O . GLU A 1 83 ? 17.519 -1.028 -12.962 1.00 53.88 83 GLU A O 1
ATOM 687 N N . TYR A 1 84 ? 16.358 0.903 -13.026 1.00 51.19 84 TYR A N 1
ATOM 688 C CA . TYR A 1 84 ? 16.464 1.103 -14.476 1.00 51.19 84 TYR A CA 1
ATOM 689 C C . TYR A 1 84 ? 17.925 1.211 -14.949 1.00 51.19 84 TYR A C 1
ATOM 691 O O . TYR A 1 84 ? 18.278 0.668 -15.995 1.00 51.19 84 TYR A O 1
ATOM 699 N N . ASN A 1 85 ? 18.803 1.817 -14.139 1.00 54.00 85 ASN A N 1
ATOM 700 C CA . ASN A 1 85 ? 20.222 1.981 -14.474 1.00 54.00 85 ASN A CA 1
ATOM 701 C C . ASN A 1 85 ? 21.019 0.662 -14.455 1.00 54.00 85 ASN A C 1
ATOM 703 O O . ASN A 1 85 ? 22.098 0.609 -15.035 1.00 54.00 85 ASN A O 1
ATOM 707 N N . ASN A 1 86 ? 20.504 -0.396 -13.812 1.00 56.31 86 ASN A N 1
ATOM 708 C CA . ASN A 1 86 ? 21.234 -1.650 -13.573 1.00 56.31 86 ASN A CA 1
ATOM 709 C C . ASN A 1 86 ? 20.673 -2.878 -14.318 1.00 56.31 86 ASN A C 1
ATOM 711 O O . ASN A 1 86 ? 21.092 -4.003 -14.053 1.00 56.31 86 ASN A O 1
ATOM 715 N N . THR A 1 87 ? 19.790 -2.694 -15.305 1.00 53.47 87 THR A N 1
ATOM 716 C CA . THR A 1 87 ? 19.414 -3.746 -16.278 1.00 53.47 87 THR A CA 1
ATOM 717 C C . THR A 1 87 ? 18.770 -5.018 -15.676 1.00 53.47 87 THR A C 1
ATOM 719 O O . THR A 1 87 ? 19.053 -6.128 -16.120 1.00 53.47 87 THR A O 1
ATOM 722 N N . ARG A 1 88 ? 17.863 -4.901 -14.690 1.00 63.12 88 ARG A N 1
ATOM 723 C CA . ARG A 1 88 ? 17.113 -6.050 -14.113 1.00 63.12 88 ARG A CA 1
ATOM 724 C C . ARG A 1 88 ? 15.597 -5.968 -14.337 1.00 63.12 88 ARG A C 1
ATOM 726 O O . ARG A 1 88 ? 14.805 -5.939 -13.398 1.00 63.12 88 ARG A O 1
ATOM 733 N N . GLN A 1 89 ? 15.175 -5.926 -15.602 1.00 64.31 89 GLN A N 1
ATOM 734 C CA . GLN A 1 89 ? 13.751 -5.849 -15.980 1.00 64.31 89 GLN A CA 1
ATOM 735 C C . GLN A 1 89 ? 12.900 -7.004 -15.420 1.00 64.31 89 GLN A C 1
ATOM 737 O O . GLN A 1 89 ? 11.718 -6.830 -15.138 1.00 64.31 89 GLN A O 1
ATOM 742 N N . ASP A 1 90 ? 13.484 -8.189 -15.254 1.00 67.62 90 ASP A N 1
ATOM 743 C CA . ASP A 1 90 ? 12.840 -9.374 -14.686 1.00 67.62 90 ASP A CA 1
ATOM 744 C C . ASP A 1 90 ? 12.397 -9.176 -13.230 1.00 67.62 90 ASP A C 1
ATOM 746 O O . ASP A 1 90 ? 11.287 -9.573 -12.864 1.00 67.62 90 ASP A O 1
ATOM 750 N N . VAL A 1 91 ? 13.228 -8.511 -12.424 1.00 69.31 91 VAL A N 1
ATOM 751 C CA . VAL A 1 91 ? 12.910 -8.151 -11.036 1.00 69.31 91 VAL A CA 1
ATOM 752 C C . VAL A 1 91 ? 11.752 -7.169 -11.001 1.00 69.31 91 VAL A C 1
ATOM 754 O O . VAL A 1 91 ? 10.805 -7.365 -10.244 1.00 69.31 91 VAL A O 1
ATOM 757 N N . ILE A 1 92 ? 11.770 -6.166 -11.877 1.00 69.44 92 ILE A N 1
ATOM 758 C CA . ILE A 1 92 ? 10.712 -5.157 -11.938 1.00 69.44 92 ILE A CA 1
ATOM 759 C C . ILE A 1 92 ? 9.378 -5.793 -12.345 1.00 69.44 92 ILE A C 1
ATOM 761 O O . ILE A 1 92 ? 8.348 -5.535 -11.722 1.00 69.44 92 ILE A O 1
ATOM 765 N N . TYR A 1 93 ? 9.385 -6.704 -13.322 1.00 71.56 93 TYR A N 1
ATOM 766 C CA . TYR A 1 93 ? 8.177 -7.425 -13.728 1.00 71.56 93 TYR A CA 1
ATOM 767 C C . TYR A 1 93 ? 7.570 -8.270 -12.621 1.00 71.56 93 TYR A C 1
ATOM 769 O O . TYR A 1 93 ? 6.342 -8.314 -12.482 1.00 71.56 93 TYR A O 1
ATOM 777 N N . LYS A 1 94 ? 8.420 -8.933 -11.840 1.00 74.94 94 LYS A N 1
ATOM 778 C CA . LYS A 1 94 ? 7.982 -9.703 -10.685 1.00 74.94 94 LYS A CA 1
ATOM 779 C C . LYS A 1 94 ? 7.386 -8.783 -9.618 1.00 74.94 94 LYS A C 1
ATOM 781 O O . LYS A 1 94 ? 6.251 -9.014 -9.215 1.00 74.94 94 LYS A O 1
ATOM 786 N N . SER A 1 95 ? 8.082 -7.702 -9.268 1.00 73.69 95 SER A N 1
ATOM 787 C CA . SER A 1 95 ? 7.635 -6.727 -8.267 1.00 73.69 95 SER A CA 1
ATOM 788 C C . SER A 1 95 ? 6.297 -6.078 -8.629 1.00 73.69 95 SER A C 1
ATOM 790 O O . SER A 1 95 ? 5.412 -5.994 -7.785 1.00 73.69 95 SER A O 1
ATOM 792 N N . VAL A 1 96 ? 6.104 -5.674 -9.891 1.00 75.94 96 VAL A N 1
ATOM 793 C CA . VAL A 1 96 ? 4.819 -5.128 -10.365 1.00 75.94 96 VAL A CA 1
ATOM 794 C C . VAL A 1 96 ? 3.717 -6.185 -10.282 1.00 75.94 96 VAL A C 1
ATOM 796 O O . VAL A 1 96 ? 2.619 -5.889 -9.822 1.00 75.94 96 VAL A O 1
ATOM 799 N N . SER A 1 97 ? 3.997 -7.427 -10.689 1.00 78.25 97 SER A N 1
ATOM 800 C CA . SER A 1 97 ? 3.001 -8.508 -10.645 1.00 78.25 97 SER A CA 1
ATOM 801 C C . SER A 1 97 ? 2.569 -8.836 -9.211 1.00 78.25 97 SER A C 1
ATOM 803 O O . SER A 1 97 ? 1.378 -8.980 -8.951 1.00 78.25 97 SER A O 1
ATOM 805 N N . GLU A 1 98 ? 3.519 -8.924 -8.279 1.00 80.31 98 GLU A N 1
ATOM 806 C CA . GLU A 1 98 ? 3.247 -9.148 -6.853 1.00 80.31 98 GLU A CA 1
ATOM 807 C C . GLU A 1 98 ? 2.459 -7.985 -6.254 1.00 80.31 98 GLU A C 1
ATOM 809 O O . GLU A 1 98 ? 1.454 -8.178 -5.571 1.00 80.31 98 GLU A O 1
ATOM 814 N N . ALA A 1 99 ? 2.858 -6.759 -6.569 1.00 80.12 99 ALA A N 1
ATOM 815 C CA . ALA A 1 99 ? 2.226 -5.596 -5.990 1.00 80.12 99 ALA A CA 1
ATOM 816 C C . ALA A 1 99 ? 0.810 -5.357 -6.559 1.00 80.12 99 ALA A C 1
ATOM 818 O O . ALA A 1 99 ? -0.066 -4.930 -5.814 1.00 80.12 99 ALA A O 1
ATOM 819 N N . MET A 1 100 ? 0.516 -5.751 -7.806 1.00 84.88 100 MET A N 1
ATOM 820 C CA . MET A 1 100 ? -0.863 -5.806 -8.322 1.00 84.88 100 MET A CA 1
ATOM 821 C C . MET A 1 100 ? -1.765 -6.738 -7.496 1.00 84.88 100 MET A C 1
ATOM 823 O O . MET A 1 100 ? -2.903 -6.376 -7.210 1.00 84.88 100 MET A O 1
ATOM 827 N N . ILE A 1 101 ? -1.265 -7.907 -7.077 1.00 90.56 101 ILE A N 1
ATOM 828 C CA . ILE A 1 101 ? -2.018 -8.831 -6.207 1.00 90.56 101 ILE A CA 1
ATOM 829 C C . ILE A 1 101 ? -2.308 -8.164 -4.859 1.00 90.56 101 ILE A C 1
ATOM 831 O O . ILE A 1 101 ? -3.423 -8.259 -4.343 1.00 90.56 101 ILE A O 1
ATOM 835 N N . HIS A 1 102 ? -1.328 -7.448 -4.304 1.00 93.81 102 HIS A N 1
ATOM 836 C CA . HIS A 1 102 ? -1.525 -6.704 -3.064 1.00 93.81 102 HIS A CA 1
ATOM 837 C C . HIS A 1 102 ? -2.568 -5.595 -3.229 1.00 93.81 102 HIS A C 1
ATOM 839 O O . HIS A 1 102 ? -3.445 -5.476 -2.384 1.00 93.81 102 HIS A O 1
ATOM 845 N N . TYR A 1 103 ? -2.548 -4.828 -4.321 1.00 94.94 103 TYR A N 1
ATOM 846 C CA . TYR A 1 103 ? -3.509 -3.737 -4.509 1.00 94.94 103 TYR A CA 1
ATOM 847 C C . TYR A 1 103 ? -4.952 -4.210 -4.709 1.00 94.94 103 TYR A C 1
ATOM 849 O O . TYR A 1 103 ? -5.864 -3.542 -4.231 1.00 94.94 103 TYR A O 1
ATOM 857 N N . VAL A 1 104 ? -5.173 -5.379 -5.319 1.00 95.44 104 VAL A N 1
ATOM 858 C CA . VAL A 1 104 ? -6.512 -5.998 -5.352 1.00 95.44 104 VAL A CA 1
ATOM 859 C C . VAL A 1 104 ? -6.987 -6.305 -3.931 1.00 95.44 104 VAL A C 1
ATOM 861 O O . VAL A 1 104 ? -8.044 -5.838 -3.517 1.00 95.44 104 VAL A O 1
ATOM 864 N N . LYS A 1 105 ? -6.157 -7.001 -3.143 1.00 97.12 105 LYS A N 1
ATOM 865 C CA . LYS A 1 105 ? -6.485 -7.343 -1.753 1.00 97.12 105 LYS A CA 1
ATOM 866 C C . LYS A 1 105 ? -6.687 -6.105 -0.873 1.00 97.12 105 LYS A C 1
ATOM 868 O O . LYS A 1 105 ? -7.527 -6.126 0.023 1.00 97.12 105 LYS A O 1
ATOM 873 N N . TYR A 1 106 ? -5.928 -5.038 -1.113 1.00 97.88 106 TYR A N 1
ATOM 874 C CA . TYR A 1 106 ? -6.097 -3.756 -0.437 1.00 97.88 106 TYR A CA 1
ATOM 875 C C . TYR A 1 106 ? -7.472 -3.160 -0.729 1.00 97.88 106 TYR A C 1
ATOM 877 O O . TYR A 1 106 ? -8.190 -2.866 0.218 1.00 97.88 106 TYR A O 1
ATOM 885 N N . CYS A 1 107 ? -7.873 -3.056 -2.000 1.00 97.25 107 CYS A N 1
ATOM 886 C CA . CYS A 1 107 ? -9.187 -2.524 -2.365 1.00 97.25 107 CYS A CA 1
ATOM 887 C C . CYS A 1 107 ? -10.323 -3.301 -1.690 1.00 97.25 107 CYS A C 1
ATOM 889 O O . CYS A 1 107 ? -11.189 -2.684 -1.077 1.00 97.25 107 CYS A O 1
ATOM 891 N N . ASP A 1 108 ? -10.279 -4.635 -1.736 1.00 97.50 108 ASP A N 1
ATOM 892 C CA . ASP A 1 108 ? -11.287 -5.484 -1.089 1.00 97.50 108 ASP A CA 1
ATOM 893 C C . ASP A 1 108 ? -11.346 -5.240 0.426 1.00 97.50 108 ASP A C 1
ATOM 895 O O . ASP A 1 108 ? -12.422 -5.174 1.019 1.00 97.50 108 ASP A O 1
ATOM 899 N N . SER A 1 109 ? -10.179 -5.072 1.052 1.00 97.69 109 SER A N 1
ATOM 900 C CA . SER A 1 109 ? -10.060 -4.842 2.494 1.00 97.69 109 SER A CA 1
ATOM 901 C C . SER A 1 109 ? -10.595 -3.465 2.900 1.00 97.69 109 SER A C 1
ATOM 903 O O . SER A 1 109 ? -11.335 -3.368 3.872 1.00 97.69 109 SER A O 1
ATOM 905 N N . ILE A 1 110 ? -10.280 -2.411 2.136 1.00 97.44 110 ILE A N 1
ATOM 906 C CA . ILE A 1 110 ? -10.791 -1.053 2.380 1.00 97.44 110 ILE A CA 1
ATOM 907 C C . ILE A 1 110 ? -12.304 -0.988 2.178 1.00 97.44 110 ILE A C 1
ATOM 909 O O . ILE A 1 110 ? -12.996 -0.416 3.013 1.00 97.44 110 ILE A O 1
ATOM 913 N N . LEU A 1 111 ? -12.828 -1.585 1.102 1.00 96.12 111 LEU A N 1
ATOM 914 C CA . LEU A 1 111 ? -14.271 -1.613 0.849 1.00 96.12 111 LEU A CA 1
ATOM 915 C C . LEU A 1 111 ? -15.011 -2.321 1.982 1.00 96.12 111 LEU A C 1
ATOM 917 O O . LEU A 1 111 ? -15.942 -1.755 2.548 1.00 96.12 111 LEU A O 1
ATOM 921 N N . LYS A 1 112 ? -14.534 -3.508 2.376 1.00 96.00 112 LYS A N 1
ATOM 922 C CA . LYS A 1 112 ? -15.095 -4.248 3.506 1.00 96.00 112 LYS A CA 1
ATOM 923 C C . LYS A 1 112 ? -15.056 -3.429 4.798 1.00 96.00 112 LYS A C 1
ATOM 925 O O . LYS A 1 112 ? -16.049 -3.379 5.512 1.00 96.00 112 LYS A O 1
ATOM 930 N N . PHE A 1 113 ? -13.930 -2.780 5.082 1.00 95.44 113 PHE A N 1
ATOM 931 C CA . PHE A 1 113 ? -13.772 -1.958 6.276 1.00 95.44 113 PHE A CA 1
ATOM 932 C C . PHE A 1 113 ? -14.745 -0.770 6.299 1.00 95.44 113 PHE A C 1
ATOM 934 O O . PHE A 1 113 ? -15.379 -0.521 7.319 1.00 95.44 113 PHE A O 1
ATOM 941 N N . ILE A 1 114 ? -14.906 -0.059 5.178 1.00 92.56 114 ILE A N 1
ATOM 942 C CA . ILE A 1 114 ? -15.846 1.069 5.068 1.00 92.56 114 ILE A CA 1
ATOM 943 C C . ILE A 1 114 ? -17.296 0.597 5.229 1.00 92.56 114 ILE A C 1
ATOM 945 O O . ILE A 1 114 ? -18.083 1.273 5.891 1.00 92.56 114 ILE A O 1
ATOM 949 N N . ASP A 1 115 ? -17.657 -0.544 4.640 1.00 92.31 115 ASP A N 1
ATOM 950 C CA . ASP A 1 115 ? -19.007 -1.100 4.763 1.00 92.31 115 ASP A CA 1
ATOM 951 C C . ASP A 1 115 ? -19.316 -1.520 6.206 1.00 92.31 115 ASP A C 1
ATOM 953 O O . ASP A 1 115 ? -20.391 -1.209 6.716 1.00 92.31 115 ASP A O 1
ATOM 957 N N . GLU A 1 116 ? -18.367 -2.161 6.894 1.00 88.88 116 GLU A N 1
ATOM 958 C CA . GLU A 1 116 ? -18.498 -2.500 8.317 1.00 88.88 116 GLU A CA 1
ATOM 959 C C . GLU A 1 116 ? -18.639 -1.242 9.186 1.00 88.88 116 GLU A C 1
ATOM 961 O O . GLU A 1 116 ? -19.513 -1.196 10.051 1.00 88.88 116 GLU A O 1
ATOM 966 N N . TYR A 1 117 ? -17.853 -0.196 8.908 1.00 80.00 117 TYR A N 1
ATOM 967 C CA . TYR A 1 117 ? -17.901 1.068 9.647 1.00 80.00 117 TYR A CA 1
ATOM 968 C C . TYR A 1 117 ? -19.241 1.803 9.470 1.00 80.00 117 TYR A C 1
ATOM 970 O O . TYR A 1 117 ? -19.820 2.306 10.431 1.00 80.00 117 TYR A O 1
ATOM 978 N N . ARG A 1 118 ? -19.795 1.800 8.250 1.00 76.00 118 ARG A N 1
ATOM 979 C CA . ARG A 1 118 ? -21.118 2.381 7.964 1.00 76.00 118 ARG A CA 1
ATOM 980 C C . ARG A 1 118 ? -22.260 1.674 8.684 1.00 76.00 118 ARG A C 1
ATOM 982 O O . ARG A 1 118 ? -23.262 2.318 8.963 1.00 76.00 118 ARG A O 1
ATOM 989 N N . ILE A 1 119 ? -22.144 0.374 8.949 1.00 65.25 119 ILE A N 1
ATOM 990 C CA . ILE A 1 119 ? -23.169 -0.381 9.686 1.00 65.25 119 ILE A CA 1
ATOM 991 C C . ILE A 1 119 ? -23.139 -0.025 11.177 1.00 65.25 119 ILE A C 1
ATOM 993 O O . ILE A 1 119 ? -24.179 -0.057 11.823 1.00 65.25 119 ILE A O 1
ATOM 997 N N . THR A 1 120 ? -21.974 0.318 11.728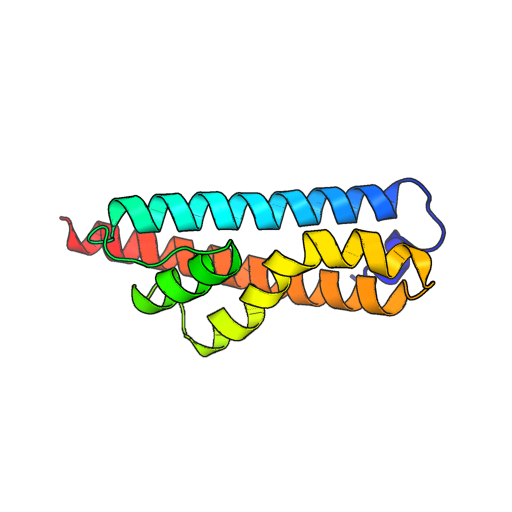 1.00 62.72 120 THR A N 1
ATOM 998 C CA . THR A 1 120 ? -21.830 0.679 13.147 1.00 62.72 120 THR A CA 1
ATOM 999 C C . THR A 1 120 ? -22.219 2.120 13.490 1.00 62.72 120 THR A C 1
ATOM 1001 O O . THR A 1 120 ? -22.464 2.393 14.662 1.00 62.72 120 THR A O 1
ATOM 1004 N N . ASP A 1 121 ? -22.293 3.018 12.503 1.00 56.66 121 ASP A N 1
ATOM 1005 C CA . ASP A 1 121 ? -22.692 4.429 12.676 1.00 56.66 121 ASP A CA 1
ATOM 1006 C C . ASP A 1 121 ? -24.213 4.683 12.511 1.00 56.66 121 ASP A C 1
ATOM 1008 O O . ASP A 1 121 ? -24.654 5.833 12.594 1.00 56.66 121 ASP A O 1
ATOM 1012 N N . VAL A 1 122 ? -25.022 3.637 12.274 1.00 50.28 122 VAL A N 1
ATOM 1013 C CA . VAL A 1 122 ? -26.502 3.689 12.180 1.00 50.28 122 VAL A CA 1
ATOM 1014 C C . VAL A 1 122 ? -27.134 3.010 13.389 1.00 50.28 122 VAL A C 1
ATOM 1016 O O . VAL A 1 122 ? -28.106 3.584 13.931 1.00 50.28 122 VAL A O 1
#

Foldseek 3Di:
DQVCVVDPPDPPRPVVLLVVLLVLLVVVLVVLVVCCVVVHPPPQDPPDSLSSLCVVVVVVLDDNVLSVQQSVSRVVNVVVVVCVVVPCVVVVSVVSVSNVVSSVVSVVSNVVVVVVVVVVVD

pLDDT: mean 82.1, std 15.32, range [46.81, 97.94]